Protein AF-A0A0K8VDF3-F1 (afdb_monomer_lite)

Structure (mmCIF, N/CA/C/O backbone):
data_AF-A0A0K8VDF3-F1
#
_entry.id   AF-A0A0K8VDF3-F1
#
loop_
_atom_site.group_PDB
_atom_site.id
_atom_site.type_symbol
_atom_site.label_atom_id
_atom_site.label_alt_id
_atom_site.label_comp_id
_atom_site.label_asym_id
_atom_site.label_entity_id
_atom_site.label_seq_id
_atom_site.pdbx_PDB_ins_code
_atom_site.Cartn_x
_atom_site.Cartn_y
_atom_site.Cartn_z
_atom_site.occupancy
_atom_site.B_iso_or_equiv
_atom_site.auth_seq_id
_atom_site.auth_comp_id
_atom_site.auth_asym_id
_atom_site.auth_atom_id
_atom_site.pdbx_PDB_model_num
ATOM 1 N N . MET A 1 1 ? -19.458 29.469 -12.246 1.00 49.09 1 MET A N 1
ATOM 2 C CA . MET A 1 1 ? -18.105 29.013 -12.638 1.00 49.09 1 MET A CA 1
ATOM 3 C C . MET A 1 1 ? -18.025 27.513 -12.386 1.00 49.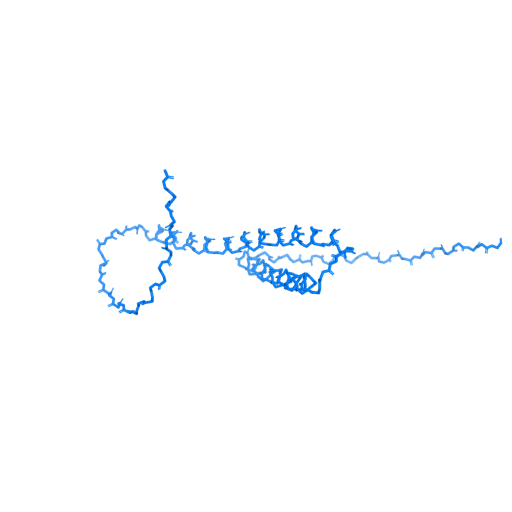09 1 MET A C 1
ATOM 5 O O . MET A 1 1 ? -17.831 27.098 -11.253 1.00 49.09 1 MET A O 1
ATOM 9 N N . GLY A 1 2 ? -18.380 26.718 -13.400 1.00 56.22 2 GLY A N 1
ATOM 10 C CA . GLY A 1 2 ? -18.727 25.298 -13.263 1.00 56.22 2 GLY A CA 1
ATOM 11 C C . GLY A 1 2 ? -17.524 24.360 -13.133 1.00 56.22 2 GLY A C 1
ATOM 12 O O . GLY A 1 2 ? -16.509 24.541 -13.799 1.00 56.22 2 GLY A O 1
ATOM 13 N N . SER A 1 3 ? -17.675 23.347 -12.277 1.00 58.34 3 SER A N 1
ATOM 14 C CA . SER A 1 3 ? -16.721 22.260 -12.043 1.00 58.34 3 SER A CA 1
ATOM 15 C C . SER A 1 3 ? -16.803 21.208 -13.154 1.00 58.34 3 SER A C 1
ATOM 17 O O . SER A 1 3 ? -17.878 20.680 -13.445 1.00 58.34 3 SER A O 1
ATOM 19 N N . LEU A 1 4 ? -15.663 20.892 -13.774 1.00 62.88 4 LEU A N 1
ATOM 20 C CA . LEU A 1 4 ? -15.546 19.886 -14.828 1.00 62.88 4 LEU A CA 1
ATOM 21 C C . LEU A 1 4 ? -15.273 18.504 -14.202 1.00 62.88 4 LEU A C 1
ATOM 23 O O . LEU A 1 4 ? -14.128 18.108 -13.979 1.00 62.88 4 LEU A O 1
ATOM 27 N N . MET A 1 5 ? -16.337 17.758 -13.899 1.00 66.50 5 MET A N 1
ATOM 28 C CA . MET A 1 5 ? -16.255 16.350 -13.490 1.00 66.50 5 MET A CA 1
ATOM 29 C C . MET A 1 5 ? -15.828 15.475 -14.676 1.00 66.50 5 MET A C 1
ATOM 31 O O . MET A 1 5 ? -16.560 15.336 -15.657 1.00 66.50 5 MET A O 1
ATOM 35 N N . ARG A 1 6 ? -14.655 14.839 -14.587 1.00 61.09 6 ARG A N 1
ATOM 36 C CA . ARG A 1 6 ? -14.210 13.852 -15.582 1.00 61.09 6 ARG A CA 1
ATOM 37 C C . ARG A 1 6 ? -14.927 12.518 -15.357 1.00 61.09 6 ARG A C 1
ATOM 39 O O . ARG A 1 6 ? -14.745 11.883 -14.323 1.00 61.09 6 ARG A O 1
ATOM 46 N N . LYS A 1 7 ? -15.726 12.093 -16.338 1.00 53.91 7 LYS A N 1
ATOM 47 C CA . LYS A 1 7 ? -16.357 10.767 -16.393 1.00 53.91 7 LYS A CA 1
ATOM 48 C C . LYS A 1 7 ? -15.328 9.744 -16.884 1.00 53.91 7 LYS A C 1
ATOM 50 O O . LYS A 1 7 ? -14.820 9.876 -17.993 1.00 53.91 7 LYS A O 1
ATOM 55 N N . CYS A 1 8 ? -15.024 8.729 -16.079 1.00 43.16 8 CYS A N 1
ATOM 56 C CA . CYS A 1 8 ? -14.218 7.589 -16.517 1.00 43.16 8 CYS A CA 1
ATOM 57 C C . CYS A 1 8 ? -15.130 6.577 -17.224 1.00 43.16 8 CYS A C 1
ATOM 59 O O . CYS A 1 8 ? -15.917 5.887 -16.580 1.00 43.16 8 CYS A O 1
ATOM 61 N N . THR A 1 9 ? -15.035 6.500 -18.549 1.00 58.22 9 THR A N 1
ATOM 62 C CA . THR A 1 9 ? -15.715 5.495 -19.374 1.00 58.22 9 THR A CA 1
ATOM 63 C C . THR A 1 9 ? -14.905 4.200 -19.376 1.00 58.22 9 THR A C 1
ATOM 65 O O . THR A 1 9 ? -13.791 4.167 -19.898 1.00 58.22 9 THR A O 1
ATOM 68 N N . THR A 1 10 ? -15.449 3.129 -18.795 1.00 55.81 10 THR A N 1
ATOM 69 C CA . THR A 1 10 ? -14.903 1.773 -18.959 1.00 55.81 10 THR A CA 1
ATOM 70 C C . THR A 1 10 ? -15.515 1.169 -20.217 1.00 55.81 10 THR A C 1
ATOM 72 O O . THR A 1 10 ? -16.630 0.657 -20.175 1.00 55.81 10 THR A O 1
ATOM 75 N N . SER A 1 11 ? -14.802 1.256 -21.339 1.00 51.53 11 SER A N 1
ATOM 76 C CA . SER A 1 11 ? -15.198 0.615 -22.596 1.00 51.53 11 SER A CA 1
ATOM 77 C C . SER A 1 11 ? -14.363 -0.642 -22.807 1.00 51.53 11 SER A C 1
ATOM 79 O O . SER A 1 11 ? -13.172 -0.577 -23.103 1.00 51.53 11 SER A O 1
ATOM 81 N N . ASN A 1 12 ? -15.009 -1.791 -22.631 1.00 54.44 12 ASN A N 1
ATOM 82 C CA . ASN A 1 12 ? -14.521 -3.094 -23.059 1.00 54.44 12 ASN A CA 1
ATOM 83 C C . ASN A 1 12 ? -14.663 -3.185 -24.588 1.00 54.44 12 ASN A C 1
ATOM 85 O O . ASN A 1 12 ? -15.780 -3.101 -25.094 1.00 54.44 12 ASN A O 1
ATOM 89 N N . SER A 1 13 ? -13.565 -3.353 -25.328 1.00 46.81 13 SER A N 1
ATOM 90 C CA . SER A 1 13 ? -13.636 -3.726 -26.746 1.00 46.81 13 SER A CA 1
ATOM 91 C C . SER A 1 13 ? -12.528 -4.711 -27.100 1.00 46.81 13 SER A C 1
ATOM 93 O O . SER A 1 13 ? -11.355 -4.512 -26.783 1.00 46.81 13 SER A O 1
ATOM 95 N N . ASN A 1 14 ? -12.955 -5.810 -27.712 1.00 55.28 14 ASN A N 1
ATOM 96 C CA . ASN A 1 14 ? -12.133 -6.924 -28.139 1.00 55.28 14 ASN A CA 1
ATOM 97 C C . ASN A 1 14 ? -11.342 -6.594 -29.410 1.00 55.28 14 ASN A C 1
ATOM 99 O O . ASN A 1 14 ? -11.865 -5.987 -30.337 1.00 55.28 14 ASN A O 1
ATOM 103 N N . LYS A 1 15 ? -10.131 -7.158 -29.457 1.00 52.03 15 LYS A N 1
ATOM 104 C CA . LYS A 1 15 ? -9.466 -7.736 -30.636 1.00 52.03 15 LYS A CA 1
ATOM 105 C C . LYS A 1 15 ? -9.424 -6.867 -31.905 1.00 52.03 15 LYS A C 1
ATOM 107 O O . LYS A 1 15 ? -10.265 -6.977 -32.788 1.00 52.03 15 LYS A O 1
ATOM 112 N N . SER A 1 16 ? -8.286 -6.211 -32.100 1.00 44.44 16 SER A N 1
ATOM 113 C CA . SER A 1 16 ? -7.760 -5.912 -33.434 1.00 44.44 16 SER A CA 1
ATOM 114 C C . SER A 1 16 ? -6.330 -6.436 -33.525 1.00 44.44 16 SER A C 1
ATOM 116 O O . SER A 1 16 ? -5.393 -5.876 -32.962 1.00 44.44 16 SER A O 1
ATOM 118 N N . ASN A 1 17 ? -6.198 -7.582 -34.195 1.00 53.91 17 ASN A N 1
ATOM 119 C CA . ASN A 1 17 ? -4.932 -8.119 -34.664 1.00 53.91 17 ASN A CA 1
ATOM 120 C C . ASN A 1 17 ? -4.527 -7.306 -35.899 1.00 53.91 17 ASN A C 1
ATOM 122 O O . ASN A 1 17 ? -5.135 -7.458 -36.954 1.00 53.91 17 ASN A O 1
ATOM 126 N N . SER A 1 18 ? -3.540 -6.428 -35.763 1.00 50.25 18 SER A N 1
ATOM 127 C CA . SER A 1 18 ? -2.997 -5.661 -36.883 1.00 50.25 18 SER A CA 1
ATOM 128 C C . SER A 1 18 ? -1.475 -5.707 -36.842 1.00 50.25 18 SER A C 1
ATOM 130 O O . SER A 1 18 ? -0.822 -4.873 -36.218 1.00 50.25 18 SER A O 1
ATOM 132 N N . ASN A 1 19 ? -0.932 -6.705 -37.542 1.00 51.50 19 ASN A N 1
ATOM 133 C CA . ASN A 1 19 ? 0.410 -6.678 -38.116 1.00 51.50 19 ASN A CA 1
ATOM 134 C C . ASN A 1 19 ? 0.422 -5.605 -39.212 1.00 51.50 19 ASN A C 1
ATOM 136 O O . ASN A 1 19 ? 0.164 -5.888 -40.378 1.00 51.50 19 ASN A O 1
ATOM 140 N N . ALA A 1 20 ? 0.660 -4.354 -38.838 1.00 49.91 20 ALA A N 1
ATOM 141 C CA . ALA A 1 20 ? 0.908 -3.284 -39.790 1.00 49.91 20 ALA A CA 1
ATOM 142 C C . ALA A 1 20 ? 1.752 -2.197 -39.124 1.00 49.91 20 ALA A C 1
ATOM 144 O O . ALA A 1 20 ? 1.418 -1.732 -38.035 1.00 49.91 20 ALA A O 1
ATOM 145 N N . ASN A 1 21 ? 2.789 -1.760 -39.847 1.00 46.75 21 ASN A N 1
ATOM 146 C CA . ASN A 1 21 ? 3.609 -0.557 -39.630 1.00 46.75 21 ASN A CA 1
ATOM 147 C C . ASN A 1 21 ? 4.971 -0.766 -38.947 1.00 46.75 21 ASN A C 1
ATOM 149 O O . ASN A 1 21 ? 5.294 -0.144 -37.941 1.00 46.75 21 ASN A O 1
ATOM 153 N N . ASN A 1 22 ? 5.833 -1.549 -39.598 1.00 53.53 22 ASN A N 1
ATOM 154 C CA . ASN A 1 22 ? 7.273 -1.629 -39.321 1.00 53.53 22 ASN A CA 1
ATOM 155 C C . ASN A 1 22 ? 8.075 -0.478 -39.991 1.00 53.53 22 ASN A C 1
ATOM 157 O O . ASN A 1 22 ? 9.170 -0.692 -40.507 1.00 53.53 22 ASN A O 1
ATOM 161 N N . SER A 1 23 ? 7.520 0.743 -40.059 1.00 52.50 23 SER A N 1
ATOM 162 C CA . SER A 1 23 ? 8.141 1.872 -40.787 1.00 52.50 23 SER A CA 1
ATOM 163 C C . SER A 1 23 ? 8.091 3.237 -40.092 1.00 52.50 23 SER A C 1
ATOM 165 O O . SER A 1 23 ? 8.491 4.232 -40.692 1.00 52.50 23 SER A O 1
ATOM 167 N N . ARG A 1 24 ? 7.675 3.328 -38.822 1.00 51.59 24 ARG A N 1
ATOM 168 C CA . ARG A 1 24 ? 7.769 4.588 -38.064 1.00 51.59 24 ARG A CA 1
ATOM 169 C C . ARG A 1 24 ? 8.766 4.455 -36.924 1.00 51.59 24 ARG A C 1
ATOM 171 O O . ARG A 1 24 ? 8.455 3.901 -35.879 1.00 51.59 24 ARG A O 1
ATOM 178 N N . ASN A 1 25 ? 9.940 5.033 -37.172 1.00 55.69 25 ASN A N 1
ATOM 179 C CA . ASN A 1 25 ? 11.020 5.301 -36.228 1.00 55.69 25 ASN A CA 1
ATOM 180 C C . ASN A 1 25 ? 11.781 4.048 -35.795 1.00 55.69 25 ASN A C 1
ATOM 182 O O . ASN A 1 25 ? 11.472 3.421 -34.785 1.00 55.69 25 ASN 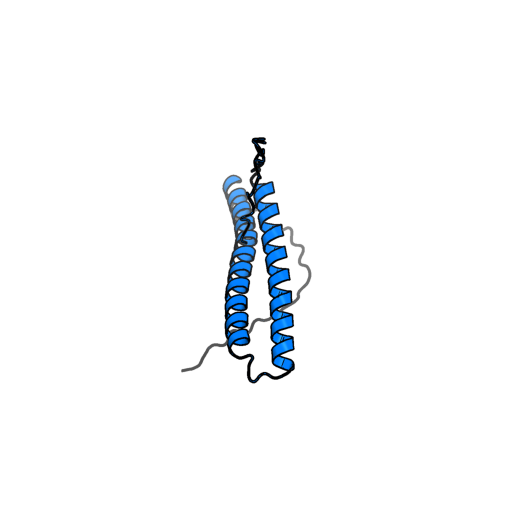A O 1
ATOM 186 N N . LYS A 1 26 ? 12.859 3.737 -36.528 1.00 61.84 26 LYS A N 1
ATOM 187 C CA . LYS A 1 26 ? 13.943 2.900 -36.008 1.00 61.84 26 LYS A CA 1
ATOM 188 C C . LYS A 1 26 ? 14.656 3.682 -34.905 1.00 61.84 26 LYS A C 1
ATOM 190 O O . LYS A 1 26 ? 15.761 4.179 -35.093 1.00 61.84 26 LYS A O 1
ATOM 195 N N . ALA A 1 27 ? 13.999 3.845 -33.761 1.00 61.66 27 ALA A N 1
ATOM 196 C CA . ALA A 1 27 ? 14.719 4.079 -32.528 1.00 61.66 27 ALA A CA 1
ATOM 197 C C . ALA A 1 27 ? 15.836 3.032 -32.469 1.00 61.66 27 ALA A C 1
ATOM 199 O O . ALA A 1 27 ? 15.586 1.853 -32.735 1.00 61.66 27 ALA A O 1
ATOM 200 N N . SER A 1 28 ? 17.066 3.475 -32.189 1.00 83.56 28 SER A N 1
ATOM 201 C CA . SER A 1 28 ? 18.190 2.563 -31.969 1.00 83.56 28 SER A CA 1
ATOM 202 C C . SER A 1 28 ? 17.721 1.424 -31.064 1.00 83.56 28 SER A C 1
ATOM 204 O O . SER A 1 28 ? 16.991 1.676 -30.102 1.00 83.56 28 SER A O 1
ATOM 206 N N . VAL A 1 29 ? 18.103 0.181 -31.366 1.00 86.75 29 VAL A N 1
ATOM 207 C CA . VAL A 1 29 ? 17.698 -1.005 -30.587 1.00 86.75 29 VAL A CA 1
ATOM 208 C C . VAL A 1 29 ? 17.905 -0.765 -29.086 1.00 86.75 29 VAL A C 1
ATOM 210 O O . VAL A 1 29 ? 17.055 -1.138 -28.281 1.00 86.75 29 VAL A O 1
ATOM 213 N N . GLY A 1 30 ? 18.968 -0.040 -28.717 1.00 90.44 30 GLY A N 1
ATOM 214 C CA . GLY A 1 30 ? 19.231 0.376 -27.339 1.00 90.44 30 GLY A CA 1
ATOM 215 C C . GLY A 1 30 ? 18.166 1.303 -26.740 1.00 90.44 30 GLY A C 1
ATOM 216 O O . GLY A 1 30 ? 17.780 1.109 -25.593 1.00 90.44 30 GLY A O 1
ATOM 217 N N . TYR A 1 31 ? 17.634 2.262 -27.503 1.00 90.75 31 TYR A N 1
ATOM 218 C CA . TYR A 1 31 ? 16.547 3.134 -27.044 1.00 90.75 31 TYR A CA 1
ATOM 219 C C . TYR A 1 31 ? 15.241 2.360 -26.850 1.00 90.75 31 TYR A C 1
ATOM 221 O O . TYR A 1 31 ? 14.554 2.556 -25.852 1.00 90.75 31 TYR A O 1
ATOM 229 N N . GLN A 1 32 ? 14.919 1.435 -27.757 1.00 90.69 32 GLN A N 1
ATOM 230 C CA . GLN A 1 32 ? 13.736 0.586 -27.605 1.00 90.69 32 GLN A CA 1
ATOM 231 C C . GLN A 1 32 ? 13.840 -0.294 -26.349 1.00 90.69 32 GLN A C 1
ATOM 233 O O . GLN A 1 32 ? 12.874 -0.426 -25.595 1.00 90.69 32 GLN A O 1
ATOM 238 N N . LEU A 1 33 ? 15.029 -0.851 -26.094 1.00 91.81 33 LEU A N 1
ATOM 239 C CA . LEU A 1 33 ? 15.309 -1.633 -24.891 1.00 91.81 33 LEU A CA 1
ATOM 240 C C . LEU A 1 33 ? 15.221 -0.776 -23.623 1.00 91.81 33 LEU A C 1
ATOM 242 O O . LEU A 1 33 ? 14.622 -1.201 -22.637 1.00 91.81 33 LEU A O 1
ATOM 246 N N . PHE A 1 34 ? 15.765 0.441 -23.664 1.00 91.56 34 PHE A N 1
ATOM 247 C CA . PHE A 1 34 ? 15.682 1.409 -22.573 1.00 91.56 34 PHE A CA 1
ATOM 248 C C . PHE A 1 34 ? 14.228 1.770 -22.244 1.00 91.56 34 PHE A C 1
ATOM 250 O O . PHE A 1 34 ? 13.830 1.690 -21.084 1.00 91.56 34 PHE A O 1
ATOM 257 N N . MET A 1 35 ? 13.413 2.097 -23.251 1.00 92.50 35 MET A N 1
ATOM 258 C CA . MET A 1 35 ? 11.994 2.419 -23.060 1.00 92.50 35 MET A CA 1
ATOM 259 C C . MET A 1 35 ? 11.220 1.244 -22.461 1.00 92.50 35 MET A C 1
ATOM 261 O O . MET A 1 35 ? 10.404 1.436 -21.562 1.00 92.50 35 MET A O 1
ATOM 265 N N . TYR A 1 36 ? 11.509 0.019 -22.906 1.00 91.19 36 TYR A N 1
ATOM 266 C CA . TYR A 1 36 ? 10.917 -1.184 -22.327 1.00 91.19 36 TYR A CA 1
ATOM 267 C C . TYR A 1 36 ? 11.303 -1.367 -20.849 1.00 91.19 36 TYR A C 1
ATOM 269 O O . TYR A 1 36 ? 10.437 -1.596 -20.005 1.00 91.19 36 TYR A O 1
ATOM 277 N N . GLN A 1 37 ? 12.585 -1.207 -20.507 1.00 88.06 37 GLN A N 1
ATOM 278 C CA . GLN A 1 37 ? 13.058 -1.263 -19.119 1.00 88.06 37 GLN A CA 1
ATOM 279 C C . GLN A 1 37 ? 12.429 -0.171 -18.240 1.00 88.06 37 GLN A C 1
ATOM 281 O O . GLN A 1 37 ? 12.052 -0.439 -17.096 1.00 88.06 37 GLN A O 1
ATOM 286 N N . GLU A 1 38 ? 12.282 1.045 -18.766 1.00 84.75 38 GLU A N 1
ATOM 287 C CA . GLU A 1 38 ? 11.609 2.151 -18.081 1.00 84.75 38 GLU A CA 1
ATOM 288 C C . GLU A 1 38 ? 10.140 1.857 -17.789 1.00 84.75 38 GLU A C 1
ATOM 290 O O . GLU A 1 38 ? 9.657 2.115 -16.680 1.00 84.75 38 GLU A O 1
ATOM 295 N N . GLU A 1 39 ? 9.437 1.255 -18.743 1.00 83.75 39 GLU A N 1
ATOM 296 C CA . GLU A 1 39 ? 8.037 0.890 -18.568 1.00 83.75 39 GLU A CA 1
ATOM 297 C C . GLU A 1 39 ? 7.874 -0.205 -17.496 1.00 83.75 39 GLU A C 1
ATOM 299 O O . GLU A 1 39 ? 7.019 -0.096 -16.609 1.00 83.75 39 GLU A O 1
ATOM 304 N N . LEU A 1 40 ? 8.775 -1.198 -17.476 1.00 81.31 40 LEU A N 1
ATOM 305 C CA . LEU A 1 40 ? 8.834 -2.212 -16.414 1.00 81.31 40 LEU A CA 1
ATOM 306 C C . LEU A 1 40 ? 9.109 -1.591 -15.030 1.00 81.31 40 LEU A C 1
ATOM 308 O O . LEU A 1 40 ? 8.485 -1.970 -14.031 1.00 81.31 40 LEU A O 1
ATOM 312 N N . ARG A 1 41 ? 10.012 -0.604 -14.946 1.00 78.06 41 ARG A N 1
ATOM 313 C CA . ARG A 1 41 ? 10.378 0.083 -13.694 1.00 78.06 41 ARG A CA 1
ATOM 314 C C . ARG A 1 41 ? 9.239 0.952 -13.147 1.00 78.06 41 ARG A C 1
ATOM 316 O O . ARG A 1 41 ? 9.009 0.978 -11.930 1.00 78.06 41 ARG A O 1
ATOM 323 N N . ARG A 1 42 ? 8.480 1.619 -14.021 1.00 74.81 42 ARG A N 1
ATOM 324 C CA . ARG A 1 42 ? 7.302 2.430 -13.657 1.00 74.81 42 ARG A CA 1
ATOM 325 C C . ARG A 1 42 ? 6.176 1.609 -13.032 1.00 74.81 42 ARG A C 1
ATOM 327 O O . ARG A 1 42 ? 5.579 2.064 -12.055 1.00 74.81 42 ARG A O 1
ATOM 334 N N . GLY A 1 43 ? 5.892 0.414 -13.551 1.00 66.94 43 GLY A N 1
ATOM 335 C CA . GLY A 1 43 ? 4.827 -0.446 -13.018 1.00 66.94 43 GLY A CA 1
ATOM 336 C C . GLY A 1 43 ? 5.098 -0.909 -11.582 1.00 66.94 43 GLY A C 1
ATOM 337 O O . GLY A 1 43 ? 4.236 -0.805 -10.706 1.00 66.94 43 GLY A O 1
ATOM 338 N N . ASN A 1 44 ? 6.328 -1.351 -11.314 1.00 64.94 44 ASN A N 1
ATOM 339 C CA . ASN A 1 44 ? 6.684 -1.975 -10.036 1.00 64.94 44 ASN A CA 1
ATOM 340 C C . ASN A 1 44 ? 6.842 -0.964 -8.883 1.00 64.94 44 ASN A C 1
ATOM 342 O O . ASN A 1 44 ? 6.484 -1.240 -7.736 1.00 64.94 44 ASN A O 1
ATOM 346 N N . THR A 1 45 ? 7.360 0.231 -9.173 1.00 66.25 45 THR A N 1
ATOM 347 C CA . THR A 1 45 ? 7.609 1.272 -8.159 1.00 66.25 45 THR A CA 1
ATOM 348 C C . THR A 1 45 ? 6.331 1.985 -7.715 1.00 66.25 45 THR A C 1
ATOM 350 O O . THR A 1 45 ? 6.158 2.265 -6.524 1.00 66.25 45 THR A O 1
ATOM 353 N N . ARG A 1 46 ? 5.390 2.216 -8.642 1.00 72.00 46 ARG A N 1
ATOM 354 C CA . ARG A 1 46 ? 4.099 2.859 -8.349 1.00 72.00 46 ARG A CA 1
ATOM 355 C C . ARG A 1 46 ? 3.240 2.021 -7.405 1.00 72.00 46 ARG A C 1
ATOM 357 O O . ARG A 1 46 ? 2.689 2.570 -6.456 1.00 72.00 46 ARG A O 1
ATOM 364 N N . GLY A 1 47 ? 3.179 0.701 -7.598 1.00 75.56 47 GLY A N 1
ATOM 365 C CA . GLY A 1 47 ? 2.415 -0.193 -6.719 1.00 75.56 47 GLY A CA 1
ATOM 366 C C . GLY A 1 47 ? 2.906 -0.163 -5.267 1.00 75.56 47 GLY A C 1
ATOM 367 O O . GLY A 1 47 ? 2.102 -0.086 -4.338 1.00 75.56 47 GLY A O 1
ATOM 368 N N . LEU A 1 48 ? 4.227 -0.136 -5.069 1.00 77.06 48 LEU A N 1
ATOM 369 C CA . LEU A 1 48 ? 4.847 -0.042 -3.747 1.00 77.06 48 LEU A CA 1
ATOM 370 C C . LEU A 1 48 ? 4.613 1.308 -3.070 1.00 77.06 48 LEU A C 1
ATOM 372 O O . LEU A 1 48 ? 4.273 1.340 -1.889 1.00 77.06 48 LEU A O 1
ATOM 376 N N . SER A 1 49 ? 4.795 2.411 -3.799 1.00 81.44 49 SER A N 1
ATOM 377 C CA . SER A 1 49 ? 4.541 3.758 -3.277 1.00 81.44 49 SER A CA 1
ATOM 378 C C . SER A 1 49 ? 3.074 3.914 -2.863 1.00 81.44 49 SER A C 1
ATOM 380 O O . SER A 1 49 ? 2.795 4.271 -1.720 1.00 81.44 49 SER A O 1
ATOM 382 N N . VAL A 1 50 ? 2.140 3.508 -3.728 1.00 86.44 50 VAL A N 1
ATOM 383 C CA . VAL A 1 50 ? 0.700 3.537 -3.442 1.00 86.44 50 VAL A CA 1
ATOM 384 C C . VAL A 1 50 ? 0.347 2.651 -2.247 1.00 86.44 50 VAL A C 1
ATOM 386 O O . VAL A 1 50 ? -0.423 3.069 -1.386 1.00 86.44 50 VAL A O 1
ATOM 389 N N . ALA A 1 51 ? 0.908 1.441 -2.150 1.00 82.62 51 ALA A N 1
ATOM 390 C CA . ALA A 1 51 ? 0.670 0.561 -1.007 1.00 82.62 51 ALA A CA 1
ATOM 391 C C . ALA A 1 51 ? 1.176 1.174 0.310 1.00 82.62 51 ALA A C 1
ATOM 393 O O . ALA A 1 51 ? 0.472 1.107 1.314 1.00 82.62 51 ALA A O 1
ATOM 394 N N . LYS A 1 52 ? 2.353 1.816 0.308 1.00 87.50 52 LYS A N 1
ATOM 395 C CA . LYS A 1 52 ? 2.889 2.528 1.480 1.00 87.50 52 LYS A CA 1
ATOM 396 C C . LYS A 1 52 ? 2.001 3.703 1.893 1.00 87.50 52 LYS A C 1
ATOM 398 O O . LYS A 1 52 ? 1.685 3.822 3.073 1.00 87.50 52 LYS A O 1
ATOM 403 N N . SER A 1 53 ? 1.551 4.522 0.942 1.00 93.69 53 SER A N 1
ATOM 404 C CA . SER A 1 53 ? 0.628 5.631 1.221 1.00 93.69 53 SER A CA 1
ATOM 405 C C . SER A 1 53 ? -0.702 5.134 1.782 1.00 93.69 53 SER A C 1
ATOM 407 O O . SER A 1 53 ? -1.197 5.687 2.759 1.00 93.69 53 SER A O 1
ATOM 409 N N . LYS A 1 54 ? -1.248 4.043 1.226 1.00 93.31 54 LYS A N 1
ATOM 410 C CA . LYS A 1 54 ? -2.457 3.396 1.755 1.00 93.31 54 LYS A CA 1
ATOM 411 C C . LYS A 1 54 ? -2.260 2.915 3.194 1.00 93.31 54 LYS A C 1
ATOM 413 O O . LYS A 1 54 ? -3.129 3.159 4.017 1.00 93.31 54 LYS A O 1
ATOM 418 N N . ILE A 1 55 ? -1.118 2.296 3.514 1.00 92.94 55 ILE A N 1
ATOM 419 C CA . ILE A 1 55 ? -0.796 1.881 4.891 1.00 92.94 55 ILE A CA 1
ATOM 420 C C . ILE A 1 55 ? -0.770 3.089 5.831 1.00 92.94 55 ILE A C 1
ATOM 422 O O . ILE A 1 55 ? -1.412 3.047 6.874 1.00 92.94 55 ILE A O 1
ATOM 426 N N . SER A 1 56 ? -0.062 4.159 5.459 1.00 94.81 56 SER A N 1
ATOM 427 C CA . SER A 1 56 ? 0.051 5.364 6.289 1.00 94.81 56 SER A CA 1
ATOM 428 C C . SER A 1 56 ? -1.310 6.011 6.557 1.00 94.81 56 SER A C 1
ATOM 430 O O . SER A 1 56 ? -1.605 6.357 7.699 1.00 94.81 56 SER A O 1
ATOM 432 N N . LEU A 1 57 ? -2.161 6.103 5.531 1.00 95.88 57 LEU A N 1
ATOM 433 C CA . LEU A 1 57 ? -3.516 6.627 5.668 1.00 95.88 57 LEU A CA 1
ATOM 434 C C . LEU A 1 57 ? -4.363 5.756 6.605 1.00 95.88 57 LEU A C 1
ATOM 436 O O . LEU A 1 57 ? -4.974 6.273 7.534 1.00 95.88 57 LEU A O 1
ATOM 440 N N . THR A 1 58 ? -4.356 4.434 6.407 1.00 94.50 58 THR A N 1
ATOM 441 C CA . THR A 1 58 ? -5.093 3.498 7.267 1.00 94.50 58 THR A CA 1
ATOM 442 C C . THR A 1 58 ? -4.598 3.535 8.713 1.00 94.50 58 THR A C 1
ATOM 444 O O . THR A 1 58 ? -5.397 3.425 9.631 1.00 94.50 58 THR A O 1
ATOM 447 N N . GLU A 1 59 ? -3.302 3.723 8.961 1.00 92.19 59 GLU A N 1
ATOM 448 C CA . GLU A 1 59 ? -2.796 3.884 10.329 1.00 92.19 59 GLU A CA 1
ATOM 449 C C . GLU A 1 59 ? -3.335 5.135 11.017 1.00 92.19 59 GLU A C 1
ATOM 451 O O . GLU A 1 59 ? -3.622 5.089 12.212 1.00 92.19 59 GLU A O 1
ATOM 456 N N . SER A 1 60 ? -3.492 6.236 10.285 1.00 92.06 60 SER A N 1
ATOM 457 C CA . SER A 1 60 ? -4.112 7.447 10.822 1.00 92.06 60 SER A CA 1
ATOM 458 C C . SER A 1 60 ? -5.600 7.248 11.101 1.00 92.06 60 SER A C 1
ATOM 460 O O . SER A 1 60 ? -6.034 7.586 12.196 1.00 92.06 60 SER A O 1
ATOM 462 N N . LEU A 1 61 ? -6.336 6.605 10.188 1.00 89.88 61 LEU A N 1
ATOM 463 C CA . LEU A 1 61 ? -7.753 6.273 10.387 1.00 89.88 61 LEU A CA 1
ATOM 464 C C . LEU A 1 61 ? -7.964 5.350 11.591 1.00 89.88 61 LEU A C 1
ATOM 466 O O . LEU A 1 61 ? -8.854 5.586 12.401 1.00 89.88 61 LEU A O 1
ATOM 470 N N . ILE A 1 62 ? -7.113 4.334 11.765 1.00 85.44 62 ILE A N 1
ATOM 471 C CA . ILE A 1 62 ? -7.162 3.455 12.940 1.00 85.44 62 ILE A CA 1
ATOM 472 C C . ILE A 1 62 ? -6.879 4.255 14.213 1.00 85.44 62 ILE A C 1
ATOM 474 O O . ILE A 1 62 ? -7.590 4.080 15.195 1.00 85.44 62 ILE A O 1
ATOM 478 N N . ARG A 1 63 ? -5.860 5.125 14.224 1.00 88.88 63 ARG A N 1
ATOM 479 C CA . ARG A 1 63 ? -5.532 5.943 15.405 1.00 88.88 63 ARG A CA 1
ATOM 480 C C . ARG A 1 63 ? -6.688 6.852 15.808 1.00 88.88 63 ARG A C 1
ATOM 482 O O . ARG A 1 63 ? -7.048 6.866 16.979 1.00 88.88 63 ARG A O 1
ATOM 489 N N . GLU A 1 64 ? -7.275 7.555 14.848 1.00 84.56 64 GLU A N 1
ATOM 490 C CA . GLU A 1 64 ? -8.438 8.420 15.060 1.00 84.56 64 GLU A CA 1
ATOM 491 C C . GLU A 1 64 ? -9.630 7.619 15.598 1.00 84.56 64 GLU A C 1
ATOM 493 O O . GLU A 1 64 ? -10.253 7.981 16.593 1.00 84.56 64 GLU A O 1
ATOM 498 N N . ASN A 1 65 ? -9.894 6.456 15.003 1.00 77.88 65 ASN A N 1
ATOM 499 C CA . ASN A 1 65 ? -10.968 5.578 15.442 1.00 77.88 65 ASN A CA 1
ATOM 500 C C . ASN A 1 65 ? -10.741 4.996 16.847 1.00 77.88 65 ASN A C 1
ATOM 502 O O . ASN A 1 65 ? -11.683 4.917 17.634 1.00 77.88 65 ASN A O 1
ATOM 506 N N . VAL A 1 66 ? -9.504 4.619 17.179 1.00 77.69 66 VAL A N 1
ATOM 507 C CA . VAL A 1 66 ? -9.129 4.088 18.498 1.00 77.69 66 VAL A CA 1
ATOM 508 C C . VAL A 1 66 ? -9.250 5.157 19.591 1.00 77.69 66 VAL A C 1
ATOM 510 O O . VAL A 1 66 ? -9.648 4.843 20.709 1.00 77.69 66 VAL A O 1
ATOM 513 N N . GLN A 1 67 ? -8.966 6.423 19.282 1.00 78.19 67 GLN A N 1
ATOM 514 C CA . GLN A 1 67 ? -9.134 7.532 20.230 1.00 78.19 67 GLN A CA 1
ATOM 515 C C . GLN A 1 67 ? -10.609 7.820 20.565 1.00 78.19 67 GLN A C 1
ATOM 517 O O . GLN A 1 67 ? -10.902 8.295 21.658 1.00 78.19 67 GLN A O 1
ATOM 522 N N . ASN A 1 68 ? -11.540 7.454 19.679 1.00 70.81 68 ASN A N 1
ATOM 523 C CA . ASN A 1 68 ? -12.980 7.692 19.826 1.00 70.81 68 ASN A CA 1
ATOM 524 C C . ASN A 1 68 ? -13.770 6.471 20.363 1.00 70.81 68 ASN A C 1
ATOM 526 O O . ASN A 1 68 ? -14.992 6.416 20.234 1.00 70.81 68 ASN A O 1
ATOM 530 N N . LEU A 1 69 ? -13.105 5.467 20.952 1.00 67.12 69 LEU A N 1
ATOM 531 C CA . LEU A 1 69 ? -13.724 4.184 21.340 1.00 67.12 69 LEU A CA 1
ATOM 532 C C . LEU A 1 69 ? -14.714 4.242 22.516 1.00 67.12 69 LEU A C 1
ATOM 534 O O . LEU A 1 69 ? -15.496 3.309 22.669 1.00 67.12 69 LEU A O 1
ATOM 538 N N . ASN A 1 70 ? -14.710 5.296 23.337 1.00 68.75 70 ASN A N 1
ATOM 539 C CA . ASN A 1 70 ? -15.523 5.333 24.561 1.00 68.75 70 ASN A CA 1
ATOM 540 C C . ASN A 1 70 ? -17.045 5.453 24.312 1.00 68.75 70 ASN A C 1
ATOM 542 O O . ASN A 1 70 ? -17.806 5.140 25.218 1.00 68.75 70 ASN A O 1
ATOM 546 N N . ASN A 1 71 ? -17.492 5.845 23.105 1.00 65.12 71 ASN A N 1
ATOM 547 C CA . ASN A 1 71 ? -18.911 6.069 22.755 1.00 65.12 71 ASN A CA 1
ATOM 548 C C . ASN A 1 71 ? -19.294 5.468 21.381 1.00 65.12 71 ASN A C 1
ATOM 550 O O . ASN A 1 71 ? -19.863 6.160 20.536 1.00 65.12 71 ASN A O 1
ATOM 554 N N . ARG A 1 72 ? -18.910 4.221 21.090 1.00 67.12 72 ARG A N 1
ATOM 555 C CA . ARG A 1 72 ? -18.878 3.711 19.706 1.00 67.12 72 ARG A CA 1
ATOM 556 C C . ARG A 1 72 ? -19.969 2.678 19.383 1.00 67.12 72 ARG A C 1
ATOM 558 O O . ARG A 1 72 ? -20.323 1.858 20.226 1.00 67.12 72 ARG A O 1
ATOM 565 N N . SER A 1 73 ? -20.471 2.718 18.143 1.00 78.38 73 SER A N 1
ATOM 566 C CA . SER A 1 73 ? -21.458 1.782 17.581 1.00 78.38 73 SER A CA 1
ATOM 567 C C . SER A 1 73 ? -20.792 0.501 17.054 1.00 78.38 73 SER A C 1
ATOM 569 O O . SER A 1 73 ? -19.622 0.514 16.664 1.00 78.38 73 SER A O 1
ATOM 571 N N . ASP A 1 74 ? -21.535 -0.609 16.995 1.00 83.94 74 ASP A N 1
ATOM 572 C CA . ASP A 1 74 ? -21.041 -1.907 16.504 1.00 83.94 74 ASP A CA 1
ATOM 573 C C . ASP A 1 74 ? -20.534 -1.837 15.049 1.00 83.94 74 ASP A C 1
ATOM 575 O O . ASP A 1 74 ? -19.566 -2.502 14.673 1.00 83.94 74 ASP A O 1
ATOM 579 N N . GLU A 1 75 ? -21.102 -0.949 14.225 1.00 83.69 75 GLU A N 1
ATOM 580 C CA . GLU A 1 75 ? -20.605 -0.765 12.856 1.00 83.69 75 GLU A CA 1
ATOM 581 C C . GLU A 1 75 ? -19.187 -0.204 12.808 1.00 83.69 75 GLU A C 1
ATOM 583 O O . GLU A 1 75 ? -18.336 -0.645 12.031 1.00 83.69 75 GLU A O 1
ATOM 588 N N . ASP A 1 76 ? -18.876 0.726 13.698 1.00 79.94 76 ASP A N 1
ATOM 589 C CA . ASP A 1 76 ? -17.569 1.344 13.694 1.00 79.94 76 ASP A CA 1
ATOM 590 C C . ASP A 1 76 ? -16.489 0.326 14.139 1.00 79.94 76 ASP A C 1
ATOM 592 O O . ASP A 1 76 ? -15.333 0.414 13.712 1.00 79.94 76 ASP A O 1
ATOM 596 N N . LEU A 1 77 ? -16.834 -0.677 14.960 1.00 85.50 77 LEU A N 1
ATOM 597 C CA . LEU A 1 77 ? -15.950 -1.811 15.286 1.00 85.50 77 LEU A CA 1
ATOM 598 C C . LEU A 1 77 ? -15.689 -2.704 14.061 1.00 85.50 77 LEU A C 1
ATOM 600 O O . LEU A 1 77 ? -14.555 -3.145 13.829 1.00 85.50 77 LEU A O 1
ATOM 604 N N . ARG A 1 78 ? -16.709 -2.935 13.227 1.00 89.69 78 ARG A N 1
ATOM 605 C CA . ARG A 1 78 ? -16.578 -3.696 11.971 1.00 89.69 78 ARG A CA 1
ATOM 606 C C . ARG A 1 78 ? -15.698 -2.968 10.958 1.00 89.69 78 ARG A C 1
ATOM 608 O O . ARG A 1 78 ? -14.901 -3.619 10.272 1.00 89.69 78 ARG A O 1
ATOM 615 N N . VAL A 1 79 ? -15.774 -1.638 10.906 1.00 88.06 79 VAL A N 1
ATOM 616 C CA . VAL A 1 79 ? -14.870 -0.801 10.101 1.00 88.06 79 VAL A CA 1
ATOM 617 C C . VAL A 1 79 ? -13.418 -0.991 10.545 1.00 88.06 79 VAL A C 1
ATOM 619 O O . VAL A 1 79 ? -12.580 -1.330 9.708 1.00 88.06 79 VAL A O 1
ATOM 622 N N . ILE A 1 80 ? -13.122 -0.909 11.849 1.00 86.31 80 ILE A N 1
ATOM 623 C CA . ILE A 1 80 ? -11.761 -1.143 12.372 1.00 86.31 80 ILE A CA 1
ATOM 624 C C . ILE A 1 80 ? -11.259 -2.539 11.987 1.00 86.31 80 ILE A C 1
ATOM 626 O O . ILE A 1 80 ? -10.131 -2.694 11.518 1.00 86.31 80 ILE A O 1
ATOM 630 N N . SER A 1 81 ? -12.089 -3.572 12.147 1.00 91.06 81 SER A N 1
ATOM 631 C CA . SER A 1 81 ? -11.713 -4.949 11.802 1.00 91.06 81 SER A CA 1
ATOM 632 C C . SER A 1 81 ? -11.366 -5.102 10.313 1.00 91.06 81 SER A C 1
ATOM 634 O O . SER A 1 81 ? -10.361 -5.734 9.942 1.00 91.06 81 SER A O 1
ATOM 636 N N . ARG A 1 82 ? -12.154 -4.460 9.442 1.00 93.94 82 ARG A N 1
ATOM 637 C CA . ARG A 1 82 ? -11.907 -4.413 7.997 1.00 93.94 82 ARG A CA 1
ATOM 638 C C . ARG A 1 82 ? -10.592 -3.701 7.683 1.00 93.94 82 ARG A C 1
ATOM 640 O O . ARG A 1 82 ? -9.790 -4.226 6.908 1.00 93.94 82 ARG A O 1
ATOM 647 N N . GLU A 1 83 ? -10.343 -2.552 8.299 1.00 90.00 83 GLU A N 1
ATOM 648 C CA . GLU A 1 83 ? -9.115 -1.770 8.125 1.00 90.00 83 GLU A CA 1
ATOM 649 C C . GLU A 1 83 ? -7.872 -2.529 8.606 1.00 90.00 83 GLU A C 1
ATOM 651 O O . GLU A 1 83 ? -6.860 -2.599 7.903 1.00 90.00 83 GLU A O 1
ATOM 656 N N . MET A 1 84 ? -7.969 -3.194 9.757 1.00 92.25 84 MET A N 1
ATOM 657 C CA . MET A 1 84 ? -6.919 -4.038 10.330 1.00 92.25 84 MET A CA 1
ATOM 658 C C . MET A 1 84 ? -6.557 -5.201 9.393 1.00 92.25 84 MET A C 1
ATOM 660 O O . MET A 1 84 ? -5.381 -5.494 9.149 1.00 92.25 84 MET A O 1
ATOM 664 N N . SER A 1 85 ? -7.570 -5.853 8.821 1.00 93.44 85 SER A N 1
ATOM 665 C CA . SER A 1 85 ? -7.393 -6.939 7.851 1.00 93.44 85 SER A CA 1
ATOM 666 C C . SER A 1 85 ? -6.766 -6.440 6.546 1.00 93.44 85 SER A C 1
ATOM 668 O O . SER A 1 85 ? -5.836 -7.060 6.017 1.00 93.44 85 SER A O 1
ATOM 670 N N . PHE A 1 86 ? -7.209 -5.283 6.055 1.00 92.38 86 PHE A N 1
ATOM 671 C CA . PHE A 1 86 ? -6.659 -4.653 4.859 1.00 92.38 86 PHE A CA 1
ATOM 672 C C . PHE A 1 86 ? -5.193 -4.231 5.043 1.00 92.38 86 PHE A C 1
ATOM 674 O O . PHE A 1 86 ? -4.361 -4.501 4.172 1.00 92.38 86 PHE A O 1
ATOM 681 N N . LYS A 1 87 ? -4.832 -3.682 6.209 1.00 93.94 87 LYS A N 1
ATOM 682 C CA . LYS A 1 87 ? -3.440 -3.371 6.572 1.00 93.94 87 LYS A CA 1
ATOM 683 C C . LYS A 1 87 ? -2.546 -4.609 6.474 1.00 93.94 87 LYS A C 1
ATOM 685 O O . LYS A 1 87 ? -1.510 -4.564 5.808 1.00 93.94 87 LYS A O 1
ATOM 690 N N . LYS A 1 88 ? -2.962 -5.734 7.071 1.00 94.50 88 LYS A N 1
ATOM 691 C CA . LYS A 1 88 ? -2.221 -7.009 6.996 1.00 94.50 88 LYS A CA 1
ATOM 692 C C . LYS A 1 88 ? -2.050 -7.482 5.550 1.00 94.50 88 LYS A C 1
ATOM 694 O O . LYS A 1 88 ? -0.979 -7.965 5.178 1.00 94.50 88 LYS A O 1
ATOM 6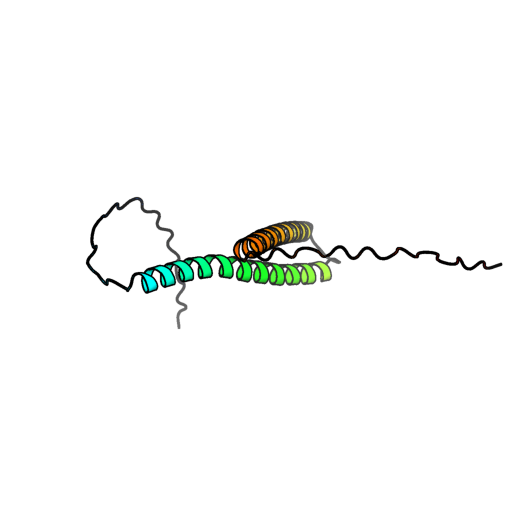99 N N . HIS A 1 89 ? -3.084 -7.331 4.721 1.00 93.56 89 HIS A N 1
ATOM 700 C CA . HIS A 1 89 ? -3.005 -7.664 3.301 1.00 93.56 89 HIS A CA 1
ATOM 701 C C . HIS A 1 89 ? -1.957 -6.806 2.573 1.00 93.56 89 HIS A C 1
ATOM 703 O O . HIS A 1 89 ? -1.083 -7.351 1.896 1.00 93.56 89 HIS A O 1
ATOM 709 N N . LEU A 1 90 ? -1.979 -5.482 2.757 1.00 89.06 90 LEU A N 1
ATOM 710 C CA . LEU A 1 90 ? -1.005 -4.577 2.139 1.00 89.06 90 LEU A CA 1
ATOM 711 C C . LEU A 1 90 ? 0.430 -4.856 2.599 1.00 89.06 90 LEU A C 1
ATOM 713 O O . LEU A 1 90 ? 1.344 -4.876 1.776 1.00 89.06 90 LEU A O 1
ATOM 717 N N . GLN A 1 91 ? 0.636 -5.144 3.885 1.00 91.94 91 GLN A N 1
ATOM 718 C CA . GLN A 1 91 ? 1.948 -5.533 4.410 1.00 91.94 91 GLN A CA 1
ATOM 719 C C . GLN A 1 91 ? 2.486 -6.798 3.726 1.00 91.94 91 GLN A C 1
ATOM 721 O O . GLN A 1 91 ? 3.661 -6.845 3.349 1.00 91.94 91 GLN A O 1
ATOM 726 N N . LYS A 1 92 ? 1.631 -7.806 3.495 1.00 93.12 92 LYS A N 1
ATOM 727 C CA . LYS A 1 92 ? 2.013 -9.008 2.736 1.00 93.12 92 LYS A CA 1
ATOM 728 C C . LYS A 1 92 ? 2.410 -8.665 1.301 1.00 93.12 92 LYS A C 1
ATOM 730 O O . LYS A 1 92 ? 3.424 -9.179 0.831 1.00 93.12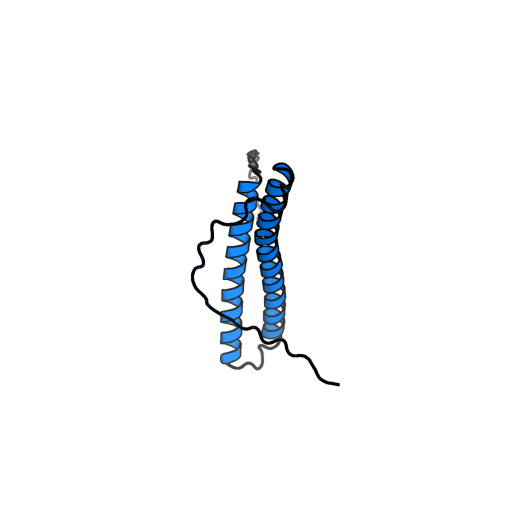 92 LYS A O 1
ATOM 735 N N . GLN A 1 93 ? 1.666 -7.790 0.624 1.00 89.56 93 GLN A N 1
ATOM 736 C CA . GLN A 1 93 ? 2.008 -7.356 -0.735 1.00 89.56 93 GLN A CA 1
ATOM 737 C C . GLN A 1 93 ? 3.374 -6.666 -0.770 1.00 89.56 93 GLN A C 1
ATOM 739 O O . GLN A 1 93 ? 4.252 -7.070 -1.530 1.00 89.56 93 GLN A O 1
ATOM 744 N N . VAL A 1 94 ? 3.604 -5.692 0.115 1.00 89.44 94 VAL A N 1
ATOM 745 C CA . VAL A 1 94 ? 4.889 -4.983 0.214 1.00 89.44 94 VAL A CA 1
ATOM 746 C C . VAL A 1 94 ? 6.037 -5.951 0.507 1.00 89.44 94 VAL A C 1
ATOM 748 O O . VAL A 1 94 ? 7.086 -5.861 -0.128 1.00 89.44 94 VAL A O 1
ATOM 751 N N . SER A 1 95 ? 5.841 -6.912 1.414 1.00 91.00 95 SER A N 1
ATOM 752 C CA . SER A 1 95 ? 6.843 -7.941 1.715 1.00 91.00 95 SER A CA 1
ATOM 753 C C . SER A 1 95 ? 7.178 -8.792 0.486 1.00 91.00 95 SER A C 1
ATOM 755 O O . SER A 1 95 ? 8.355 -9.010 0.193 1.00 91.00 95 SER A O 1
ATOM 757 N N . ARG A 1 96 ? 6.168 -9.228 -0.281 1.00 90.44 96 ARG A N 1
ATOM 758 C CA . ARG A 1 96 ? 6.365 -9.996 -1.523 1.00 90.44 96 ARG A CA 1
ATOM 759 C C . ARG A 1 96 ? 7.144 -9.198 -2.562 1.00 90.44 96 ARG A C 1
ATOM 761 O O . ARG A 1 96 ? 8.147 -9.694 -3.064 1.00 90.44 96 ARG A O 1
ATOM 768 N N . TYR A 1 97 ? 6.739 -7.961 -2.837 1.00 85.38 97 TYR A N 1
ATOM 769 C CA . TYR A 1 97 ? 7.447 -7.097 -3.783 1.00 85.38 97 TYR A CA 1
ATOM 770 C C . TYR A 1 97 ? 8.873 -6.786 -3.325 1.00 85.38 97 TYR A C 1
ATOM 772 O O . TYR A 1 97 ? 9.793 -6.829 -4.131 1.00 85.38 97 TYR A O 1
ATOM 780 N N . SER A 1 98 ? 9.089 -6.546 -2.029 1.00 84.56 98 SER A N 1
ATOM 781 C CA . SER A 1 98 ? 10.433 -6.344 -1.482 1.00 84.56 98 SER A CA 1
ATOM 782 C C . SER A 1 98 ? 11.319 -7.576 -1.679 1.00 84.56 98 SER A C 1
ATOM 784 O O . SER A 1 98 ? 12.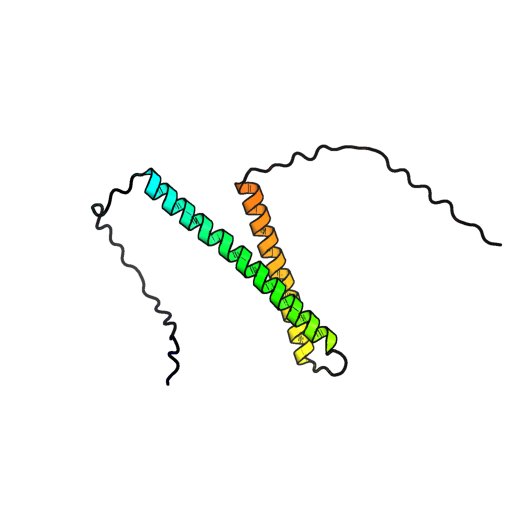476 -7.428 -2.063 1.00 84.56 98 SER A O 1
ATOM 786 N N . LYS A 1 99 ? 10.787 -8.788 -1.472 1.00 88.19 99 LYS A N 1
ATOM 787 C CA . LYS A 1 99 ? 11.509 -10.039 -1.754 1.00 88.19 99 LYS A CA 1
ATOM 788 C C . LYS A 1 99 ? 11.840 -10.178 -3.240 1.00 88.19 99 LYS A C 1
ATOM 790 O O . LYS A 1 99 ? 12.982 -10.472 -3.563 1.00 88.19 99 LYS A O 1
ATOM 795 N N . LEU A 1 100 ? 10.881 -9.913 -4.128 1.00 85.69 100 LEU A N 1
ATOM 796 C CA . LEU A 1 100 ? 11.100 -9.968 -5.578 1.00 85.69 100 LEU A CA 1
ATOM 797 C C . LEU A 1 100 ? 12.162 -8.968 -6.038 1.00 85.69 100 LEU A C 1
ATOM 799 O O . LEU A 1 100 ? 13.030 -9.329 -6.820 1.00 85.69 100 LEU A O 1
ATOM 803 N N . ILE A 1 101 ? 12.141 -7.741 -5.514 1.00 82.62 101 ILE A N 1
ATOM 804 C CA . ILE A 1 101 ? 13.166 -6.733 -5.808 1.00 82.62 101 ILE A CA 1
ATOM 805 C C . ILE A 1 101 ? 14.533 -7.192 -5.298 1.00 82.62 101 ILE A C 1
ATOM 807 O O . ILE A 1 101 ? 15.507 -7.099 -6.032 1.00 82.62 101 ILE A O 1
ATOM 811 N N . LYS A 1 102 ? 14.619 -7.739 -4.078 1.00 83.69 102 LYS A N 1
ATOM 812 C CA . LYS A 1 102 ? 15.881 -8.274 -3.538 1.00 83.69 102 LYS A CA 1
ATOM 813 C C . LYS A 1 102 ? 16.456 -9.396 -4.407 1.00 83.69 102 LYS A C 1
ATOM 815 O O . LYS A 1 102 ? 17.657 -9.390 -4.654 1.00 83.69 102 LYS A O 1
ATOM 820 N N . LEU A 1 103 ? 15.606 -10.310 -4.881 1.00 84.06 103 LEU A N 1
ATOM 821 C CA . LEU A 1 103 ? 15.997 -11.390 -5.792 1.00 84.06 103 LEU A CA 1
ATOM 822 C C . LEU A 1 103 ? 16.440 -10.842 -7.155 1.00 84.06 103 LEU A C 1
ATOM 824 O O . LEU A 1 103 ? 17.499 -11.214 -7.645 1.00 84.06 103 LEU A O 1
ATOM 828 N N . ALA A 1 104 ? 15.676 -9.915 -7.737 1.00 77.94 104 ALA A N 1
ATOM 829 C CA . ALA A 1 104 ? 16.001 -9.287 -9.018 1.00 77.94 104 ALA A CA 1
ATOM 830 C C . ALA A 1 104 ? 17.294 -8.454 -8.967 1.00 77.94 104 ALA A C 1
ATOM 832 O O . ALA A 1 104 ? 17.990 -8.338 -9.968 1.00 77.94 104 ALA A O 1
ATOM 833 N N . MET A 1 105 ? 17.624 -7.883 -7.806 1.00 76.94 105 MET A N 1
ATOM 834 C CA . MET A 1 105 ? 18.863 -7.135 -7.586 1.00 76.94 105 MET A CA 1
ATOM 835 C C . MET A 1 105 ? 20.065 -8.028 -7.228 1.00 76.94 105 MET A C 1
ATOM 837 O O . MET A 1 105 ? 21.152 -7.497 -7.024 1.00 76.94 105 MET A O 1
ATOM 841 N N . GLY A 1 106 ? 19.896 -9.354 -7.119 1.00 65.81 106 GLY A N 1
ATOM 842 C CA . GLY A 1 106 ? 20.992 -10.288 -6.830 1.00 65.81 106 GLY A CA 1
ATOM 843 C C . GLY A 1 106 ? 21.685 -10.070 -5.478 1.00 65.81 106 GLY A C 1
ATOM 844 O O . GLY A 1 106 ? 22.810 -10.523 -5.285 1.00 65.81 106 GLY A O 1
ATOM 845 N N . VAL A 1 107 ? 21.049 -9.366 -4.532 1.00 59.91 107 VAL A N 1
ATOM 846 C CA . VAL A 1 107 ? 21.650 -9.035 -3.229 1.00 59.91 107 VAL A CA 1
ATOM 847 C C . VAL A 1 107 ? 21.520 -10.239 -2.291 1.00 59.91 107 VAL A C 1
ATOM 849 O O . VAL A 1 107 ? 20.743 -10.234 -1.332 1.00 59.91 107 VAL A O 1
ATOM 852 N N . GLU A 1 108 ? 22.274 -11.300 -2.569 1.00 52.91 108 GLU A N 1
ATOM 853 C CA . GLU A 1 108 ? 22.530 -12.353 -1.592 1.00 52.91 108 GLU A CA 1
ATOM 854 C C . GLU A 1 108 ? 23.468 -11.804 -0.517 1.00 52.91 108 GLU A C 1
ATOM 856 O O . GLU A 1 108 ? 24.691 -11.794 -0.653 1.00 52.91 108 GLU A O 1
ATOM 861 N N . ARG A 1 109 ? 22.901 -11.341 0.600 1.00 57.03 109 ARG A N 1
ATOM 862 C CA . ARG A 1 109 ? 23.697 -11.194 1.818 1.00 57.03 109 ARG A CA 1
ATOM 863 C C . ARG A 1 109 ? 24.019 -12.596 2.317 1.00 57.03 109 ARG A C 1
ATOM 865 O O . ARG A 1 109 ? 23.193 -13.201 2.998 1.00 57.03 109 ARG A O 1
ATOM 872 N N . LYS A 1 110 ? 25.214 -13.100 2.001 1.00 48.12 110 LYS A N 1
ATOM 873 C CA . LYS A 1 110 ? 25.809 -14.187 2.780 1.00 48.12 110 LYS A CA 1
ATOM 874 C C . LYS A 1 110 ? 25.901 -13.701 4.224 1.00 48.12 110 LYS A C 1
ATOM 876 O O . LYS A 1 110 ? 26.682 -12.809 4.537 1.00 48.12 110 LYS A O 1
ATOM 881 N N . ALA A 1 111 ? 25.027 -14.223 5.077 1.00 52.94 111 ALA A N 1
ATOM 882 C CA . ALA A 1 111 ? 25.108 -14.004 6.508 1.00 52.94 111 ALA A CA 1
ATOM 883 C C . ALA A 1 111 ? 26.394 -14.676 6.999 1.00 52.94 111 ALA A C 1
ATOM 885 O O . ALA A 1 111 ? 26.485 -15.904 7.034 1.00 52.94 111 ALA A O 1
ATOM 886 N N . ILE A 1 112 ? 27.393 -13.858 7.317 1.00 50.12 112 ILE A N 1
ATOM 887 C CA . ILE A 1 112 ? 28.542 -14.270 8.114 1.00 50.12 112 ILE A CA 1
ATOM 888 C C . ILE A 1 112 ? 27.971 -14.668 9.478 1.00 50.12 112 ILE A C 1
ATOM 890 O O . ILE A 1 112 ? 27.313 -13.876 10.153 1.00 50.12 112 ILE A O 1
ATOM 894 N N . LYS A 1 113 ? 28.108 -15.953 9.801 1.00 53.34 113 LYS A N 1
ATOM 895 C CA . LYS A 1 113 ? 27.755 -16.522 11.096 1.00 53.34 113 LYS A CA 1
ATOM 896 C C . LYS A 1 113 ? 28.894 -16.191 12.054 1.00 53.34 113 LYS A C 1
ATOM 898 O O . LYS A 1 113 ? 29.831 -16.973 12.147 1.00 53.34 113 LYS A O 1
ATOM 903 N N . ASP A 1 114 ? 28.787 -15.085 12.776 1.00 47.56 114 ASP A N 1
ATOM 904 C CA . ASP A 1 114 ? 29.621 -14.884 13.957 1.00 47.56 114 ASP A CA 1
ATOM 905 C C . ASP A 1 114 ? 28.899 -15.503 15.155 1.00 47.56 114 ASP A C 1
ATOM 907 O O . ASP A 1 114 ? 27.997 -14.940 15.775 1.00 47.56 114 ASP A O 1
ATOM 911 N N . SER A 1 115 ? 29.263 -16.753 15.415 1.00 58.09 115 SER A N 1
ATOM 912 C CA . SER A 1 115 ? 29.056 -17.441 16.678 1.00 58.09 115 SER A CA 1
ATOM 913 C C . SER A 1 115 ? 29.894 -16.763 17.760 1.00 58.09 115 SER A C 1
ATOM 915 O O . SER A 1 115 ? 31.105 -16.958 17.787 1.00 58.09 115 SER A O 1
ATOM 917 N N . THR A 1 116 ? 29.299 -16.005 18.682 1.00 53.94 116 THR A N 1
ATOM 918 C CA . THR A 1 116 ? 29.968 -15.675 19.953 1.00 53.94 116 THR A CA 1
ATOM 919 C C . THR A 1 116 ? 28.948 -15.495 21.081 1.00 53.94 116 THR A C 1
ATOM 921 O O . THR A 1 116 ? 28.240 -14.499 21.170 1.00 53.94 116 THR A O 1
ATOM 924 N N . SER A 1 117 ? 28.878 -16.550 21.897 1.00 53.47 117 SER A N 1
ATOM 925 C CA . SER A 1 117 ? 28.563 -16.598 23.331 1.00 53.47 117 SER A CA 1
ATOM 926 C C . SER A 1 117 ? 27.352 -15.823 23.872 1.00 53.47 117 SER A C 1
ATOM 928 O O . SER A 1 117 ? 27.437 -14.679 24.307 1.00 53.47 117 SER A O 1
ATOM 930 N N . ILE A 1 118 ? 26.263 -16.567 24.044 1.00 53.00 118 ILE A N 1
ATOM 931 C CA . ILE A 1 118 ? 25.596 -16.708 25.347 1.00 53.00 118 ILE A CA 1
ATOM 932 C C . ILE A 1 118 ? 26.570 -16.517 26.532 1.00 53.00 118 ILE A C 1
ATOM 934 O O . ILE A 1 118 ? 27.404 -17.379 26.792 1.00 53.00 118 ILE A O 1
ATOM 938 N N . SER A 1 119 ? 26.413 -15.440 27.302 1.00 51.84 119 SER A N 1
ATOM 939 C CA . SER A 1 119 ? 26.588 -15.502 28.754 1.00 51.84 1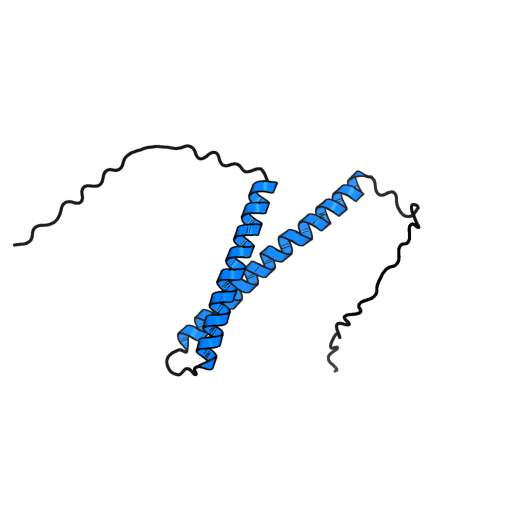19 SER A CA 1
ATOM 940 C C . SER A 1 119 ? 25.371 -14.844 29.407 1.00 51.84 119 SER A C 1
ATOM 942 O O . SER A 1 119 ? 25.087 -13.658 29.262 1.00 51.84 119 SER A O 1
ATOM 944 N N . SER A 1 120 ? 24.563 -15.683 30.043 1.00 54.19 120 SER A N 1
ATOM 945 C CA . SER A 1 120 ? 23.413 -15.296 30.842 1.00 54.19 120 SER A CA 1
ATOM 946 C C . SER A 1 120 ? 23.614 -15.947 32.199 1.00 54.19 120 SER A C 1
ATOM 948 O O . SER A 1 120 ? 23.557 -17.167 32.297 1.00 54.19 120 SER A O 1
ATOM 950 N N . THR A 1 121 ? 23.869 -15.145 33.229 1.00 63.00 121 THR A N 1
ATOM 951 C CA . THR A 1 121 ? 23.624 -15.523 34.625 1.00 63.00 121 THR A CA 1
ATOM 952 C C . THR A 1 121 ? 23.199 -14.269 35.373 1.00 63.00 121 THR A C 1
ATOM 954 O O . THR A 1 121 ? 24.022 -13.476 35.824 1.00 63.00 121 THR A O 1
ATOM 957 N N . ALA A 1 122 ? 21.883 -14.072 35.443 1.00 57.50 122 ALA A N 1
ATOM 958 C CA . ALA A 1 122 ? 21.242 -13.084 36.293 1.00 57.50 122 ALA A CA 1
ATOM 959 C C . ALA A 1 122 ? 21.352 -13.532 37.759 1.00 57.50 122 ALA A C 1
ATOM 961 O O . ALA A 1 122 ? 20.843 -14.587 38.137 1.00 57.50 122 ALA A O 1
ATOM 962 N N . VAL A 1 123 ? 22.025 -12.730 38.582 1.00 60.62 123 VAL A N 1
ATOM 963 C CA . VAL A 1 123 ? 22.089 -12.913 40.034 1.00 60.62 123 VAL A CA 1
ATOM 964 C C . VAL A 1 123 ? 20.758 -12.441 40.625 1.00 60.62 123 VAL A C 1
ATOM 966 O O . VAL A 1 123 ? 20.406 -11.269 40.522 1.00 60.62 123 VAL A O 1
ATOM 969 N N . HIS A 1 124 ? 19.992 -13.369 41.198 1.00 52.16 124 HIS A N 1
ATOM 970 C CA . HIS A 1 124 ? 18.755 -13.091 41.931 1.00 52.16 124 HIS A CA 1
ATOM 971 C C . HIS A 1 124 ? 19.087 -12.422 43.274 1.00 52.16 124 HIS A C 1
ATOM 973 O O . HIS A 1 124 ? 19.839 -12.975 44.079 1.00 52.16 124 HIS A O 1
ATOM 979 N N . SER A 1 125 ? 18.511 -11.249 43.531 1.00 54.72 125 SER A N 1
ATOM 980 C CA . SER A 1 125 ? 18.561 -10.575 44.828 1.00 54.72 125 SER A CA 1
ATOM 981 C C . SER A 1 125 ? 17.700 -11.325 45.851 1.00 54.72 125 SER A C 1
ATOM 983 O O . SER A 1 125 ? 16.510 -11.560 45.648 1.00 54.72 125 SER A O 1
ATOM 985 N N . ARG A 1 126 ? 18.310 -11.715 46.973 1.00 57.44 126 ARG A N 1
ATOM 986 C CA . ARG A 1 126 ? 17.635 -12.318 48.127 1.00 57.44 126 ARG A CA 1
ATOM 987 C C . ARG A 1 126 ? 17.333 -11.213 49.138 1.00 57.44 126 ARG A C 1
ATOM 989 O O . ARG A 1 126 ? 18.258 -10.691 49.748 1.00 57.44 126 ARG A O 1
ATOM 996 N N . VAL A 1 127 ? 16.059 -10.874 49.308 1.00 56.78 127 VAL A N 1
ATOM 997 C CA . VAL A 1 127 ? 15.574 -10.018 50.403 1.00 56.78 127 VAL A CA 1
ATOM 998 C C . VAL A 1 127 ? 15.092 -10.929 51.534 1.00 56.78 127 VAL A C 1
ATOM 1000 O O . VAL A 1 127 ? 14.342 -11.876 51.286 1.00 56.78 127 VAL A O 1
ATOM 1003 N N . LYS A 1 128 ? 15.548 -10.662 52.756 1.00 59.78 128 LYS A N 1
ATOM 1004 C CA . LYS A 1 128 ? 14.937 -11.103 54.010 1.00 59.78 128 LYS A CA 1
ATOM 1005 C C . LYS A 1 128 ? 14.975 -9.935 54.978 1.00 59.78 128 LYS A C 1
ATOM 1007 O O . LYS A 1 128 ? 16.014 -9.241 54.968 1.00 59.78 128 LYS A O 1
#

Foldseek 3Di:
DDDDDDDDDDDDDDDDDDPDDPDPDPPPPVVVVVVVVVVVVVVLVVLLVVLVVLLVVLVVVLVVLVVVPPDDDPVSVVVNVVSVVVNVVSVVVNVVSVVVVCVVVVPPPPPDDDDDDDDDDDDDDDDD

Organism: Bactrocera latifrons (NCBI:txid174628)

pLDDT: mean 73.12, std 16.42, range [43.16, 95.88]

Sequence (128 aa):
MGSLMRKCTTSNSNKSNSNANNSRNKASVGYQLFMYQEELRRGNTRGLSVAKSKISLTESLIRENVQNLNNRSDEDLRVISREMSFKKHLQKQVSRYSKLIKLAMGVERKAIKDSTSISSTAVHSRVK

InterPro domains:
  IPR007970 Protein of unknown function DUF733 [PF05306] (27-104)

Secondary structure (DSSP, 8-state):
---------------------TTS----HHHHHHHHHHHHHHHHHHHHHHHHHHHHHHHHHHHHHHHTGGG--HHHHHHHHHHHHHHHHHHHHHHHHHHHHHHHTT----------------------

Radius of gyration: 26.94 Å; chains: 1; bounding box: 51×46×95 Å